Protein AF-A0A7W1TL85-F1 (afdb_monomer_lite)

Sequence (64 aa):
MPGEAKPLADFARLRQAGPAAMRAGLGDGNFGGRYRRDDAEMLAIWQVAVAETRDIIAGQWAGD

Secondary structure (DSSP, 8-state):
--SSBPPPP-HHHHHHHHHHHHHHHHSSS-SS-BS---HHHHHHHHHHHHHHHHHHHHHHSS--

Radius of gyration: 17.83 Å; chains: 1; bounding box: 37×17×48 Å

Foldseek 3Di:
DDQAWDQAAPPVVLVPLPDPVNCVRCVVPRRTGGPDDDPVVVVVVVVVVVVVVVCCCVPVVVDD

Structure (mmCIF, N/CA/C/O backbone):
data_AF-A0A7W1TL85-F1
#
_entry.id   AF-A0A7W1TL85-F1
#
loop_
_atom_site.group_PDB
_atom_site.id
_atom_site.type_symbol
_atom_site.label_atom_id
_atom_site.label_alt_id
_atom_site.label_comp_id
_atom_site.label_asym_id
_atom_site.label_entity_id
_atom_site.label_seq_id
_atom_site.pdbx_PDB_ins_code
_atom_site.Cartn_x
_atom_site.Cartn_y
_atom_site.Cartn_z
_atom_site.occupancy
_atom_site.B_iso_or_equiv
_atom_site.auth_seq_id
_atom_site.auth_comp_id
_atom_site.auth_asym_id
_atom_site.auth_atom_id
_atom_site.pdbx_PDB_model_num
ATOM 1 N N . MET A 1 1 ? -5.386 8.246 -15.982 1.00 69.50 1 MET A N 1
ATOM 2 C CA . MET A 1 1 ? -4.487 7.101 -15.707 1.00 69.50 1 MET A CA 1
ATOM 3 C C . MET A 1 1 ? -5.068 5.862 -16.369 1.00 69.50 1 MET A C 1
ATOM 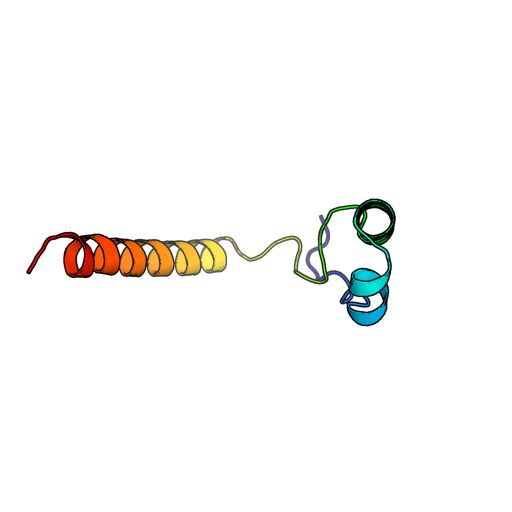5 O O . MET A 1 1 ? -6.282 5.856 -16.549 1.00 69.50 1 MET A O 1
ATOM 9 N N . PRO A 1 2 ? -4.247 4.869 -16.750 1.00 81.69 2 PRO A N 1
ATOM 10 C CA . PRO A 1 2 ? -4.729 3.625 -17.350 1.00 81.69 2 PRO A CA 1
ATOM 11 C C . PRO A 1 2 ? -5.737 2.916 -16.434 1.00 81.69 2 PRO A C 1
ATOM 13 O O . PRO A 1 2 ? -5.583 2.959 -15.214 1.00 81.69 2 PRO A O 1
ATOM 16 N N . GLY A 1 3 ? -6.760 2.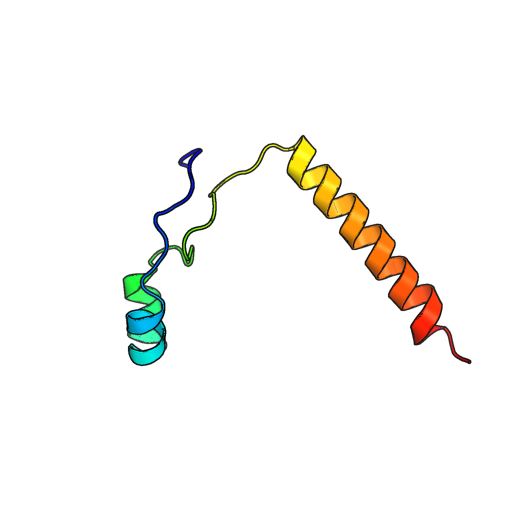280 -17.010 1.00 83.12 3 GLY A N 1
ATOM 17 C CA . GLY A 1 3 ? -7.714 1.455 -16.252 1.00 83.12 3 GLY A CA 1
ATOM 18 C C . GLY A 1 3 ? -7.159 0.076 -15.874 1.00 83.12 3 GLY A C 1
ATOM 19 O O . GLY A 1 3 ? -7.674 -0.586 -14.979 1.00 83.12 3 GLY A O 1
ATOM 20 N N . GLU A 1 4 ? -6.084 -0.348 -16.534 1.00 87.75 4 GLU A N 1
ATOM 21 C CA . GLU A 1 4 ? -5.481 -1.666 -16.367 1.00 87.75 4 GLU A CA 1
ATOM 22 C C . GLU A 1 4 ? -4.365 -1.679 -15.312 1.00 87.75 4 GLU A C 1
ATOM 24 O O . GLU A 1 4 ? -3.874 -0.642 -14.848 1.00 87.75 4 GLU A O 1
ATOM 29 N N . ALA A 1 5 ? -3.968 -2.890 -14.918 1.00 93.19 5 ALA A N 1
ATOM 30 C CA . ALA A 1 5 ? -2.788 -3.094 -14.092 1.00 93.19 5 ALA A CA 1
ATOM 31 C C . ALA A 1 5 ? -1.520 -2.773 -14.885 1.00 93.19 5 ALA A C 1
ATOM 33 O O . ALA A 1 5 ? -1.394 -3.147 -16.051 1.00 93.19 5 ALA A O 1
ATOM 34 N N . LYS A 1 6 ? -0.556 -2.117 -14.236 1.00 93.88 6 LYS A N 1
ATOM 35 C CA . LYS A 1 6 ? 0.802 -2.043 -14.778 1.00 93.88 6 LYS A CA 1
ATOM 36 C C . LYS A 1 6 ? 1.368 -3.471 -14.866 1.00 93.88 6 LYS A C 1
ATOM 38 O O . LYS A 1 6 ? 1.085 -4.271 -13.973 1.00 93.88 6 LYS A O 1
ATOM 43 N N . PRO A 1 7 ? 2.185 -3.806 -15.878 1.00 93.19 7 PRO A N 1
ATOM 44 C CA . PRO A 1 7 ? 2.928 -5.058 -15.871 1.00 93.19 7 PRO A CA 1
ATOM 45 C C . PRO A 1 7 ? 3.708 -5.231 -14.567 1.00 93.19 7 PRO A C 1
ATOM 47 O O . PRO A 1 7 ? 4.263 -4.266 -14.031 1.00 93.19 7 PRO A O 1
ATOM 50 N N . LEU A 1 8 ? 3.735 -6.463 -14.060 1.00 94.44 8 LEU A N 1
ATOM 51 C CA . LEU A 1 8 ? 4.447 -6.787 -12.833 1.00 94.44 8 LEU A CA 1
ATOM 52 C C . LEU A 1 8 ? 5.928 -6.438 -12.987 1.00 94.44 8 LEU A C 1
ATOM 54 O O . LEU A 1 8 ? 6.568 -6.824 -13.966 1.00 94.44 8 LEU A O 1
ATOM 58 N N . ALA A 1 9 ? 6.471 -5.708 -12.019 1.00 92.44 9 ALA A N 1
ATOM 59 C CA . ALA A 1 9 ? 7.883 -5.385 -12.023 1.00 92.44 9 ALA A CA 1
ATOM 60 C C . ALA A 1 9 ? 8.727 -6.649 -11.793 1.00 92.44 9 ALA A C 1
ATOM 62 O O . ALA A 1 9 ? 8.341 -7.550 -11.045 1.00 92.44 9 ALA A O 1
ATOM 63 N N . ASP A 1 10 ? 9.917 -6.697 -12.391 1.00 92.44 10 ASP A N 1
ATOM 64 C CA . ASP A 1 10 ? 10.884 -7.760 -12.121 1.00 92.44 10 ASP A CA 1
ATOM 65 C C . ASP A 1 10 ? 11.461 -7.592 -10.705 1.00 92.44 10 ASP A C 1
ATOM 67 O O . ASP A 1 10 ? 12.456 -6.899 -10.474 1.00 92.44 10 ASP A O 1
ATOM 71 N N . PHE A 1 11 ? 10.813 -8.227 -9.728 1.00 88.56 11 PHE A N 1
ATOM 72 C CA . PHE A 1 11 ? 11.228 -8.166 -8.329 1.00 88.56 11 PHE A CA 1
ATOM 73 C C . PHE A 1 11 ? 12.611 -8.769 -8.083 1.00 88.56 11 PHE A C 1
ATOM 75 O O . PHE A 1 11 ? 13.278 -8.363 -7.129 1.00 88.56 11 PHE A O 1
ATOM 82 N N . ALA A 1 12 ? 13.044 -9.739 -8.895 1.00 90.19 12 ALA A N 1
ATOM 83 C CA . ALA A 1 12 ? 14.368 -10.333 -8.747 1.00 90.19 12 ALA A CA 1
ATOM 84 C C . ALA A 1 12 ? 15.437 -9.287 -9.071 1.00 90.19 12 ALA A C 1
ATOM 86 O O . ALA A 1 12 ? 16.349 -9.065 -8.272 1.00 90.19 12 ALA A O 1
ATOM 87 N N . ARG A 1 13 ? 15.249 -8.563 -10.178 1.00 89.38 13 ARG A N 1
ATOM 88 C CA . ARG A 1 13 ? 16.110 -7.444 -10.563 1.00 89.38 13 ARG A CA 1
ATOM 89 C C . ARG A 1 13 ? 16.029 -6.279 -9.577 1.00 89.38 13 ARG A C 1
ATOM 91 O O . ARG A 1 13 ? 17.064 -5.741 -9.191 1.00 89.38 13 ARG A O 1
ATOM 98 N N . LEU A 1 14 ? 14.831 -5.890 -9.133 1.00 88.62 14 LEU A N 1
ATOM 99 C CA . LEU A 1 14 ? 14.661 -4.736 -8.238 1.00 88.62 14 LEU A CA 1
ATOM 100 C C . LEU A 1 14 ? 15.322 -4.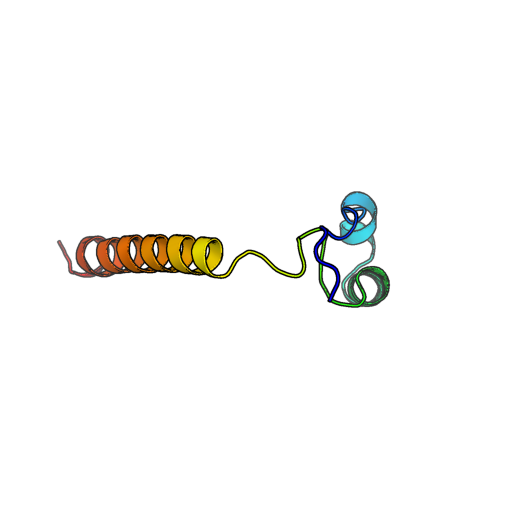931 -6.870 1.00 88.62 14 LEU A C 1
ATOM 102 O O . LEU A 1 14 ? 15.944 -3.996 -6.370 1.00 88.62 14 LEU A O 1
ATOM 106 N N . ARG A 1 15 ? 15.240 -6.132 -6.277 1.00 85.31 15 ARG A N 1
ATOM 107 C CA . ARG A 1 15 ? 15.877 -6.413 -4.975 1.00 85.31 15 ARG A CA 1
ATOM 108 C C . ARG A 1 15 ? 17.399 -6.264 -5.010 1.00 85.31 15 ARG A C 1
ATOM 110 O O . ARG A 1 15 ? 17.992 -5.935 -3.991 1.00 85.31 15 ARG A O 1
ATOM 117 N N . GLN A 1 16 ? 18.017 -6.485 -6.167 1.00 92.62 16 GLN A N 1
ATOM 118 C CA . GLN A 1 16 ? 19.469 -6.407 -6.344 1.00 92.62 16 GLN A CA 1
ATOM 119 C C . GLN A 1 16 ? 19.951 -4.994 -6.713 1.00 92.62 16 GLN A C 1
ATOM 121 O O . GLN A 1 16 ? 21.125 -4.681 -6.550 1.00 92.62 16 GLN A O 1
ATOM 126 N N . ALA A 1 17 ? 19.059 -4.128 -7.206 1.00 87.19 17 ALA A N 1
ATOM 127 C CA . ALA A 1 17 ? 19.417 -2.850 -7.822 1.00 87.19 17 ALA A CA 1
ATOM 128 C C . ALA A 1 17 ? 19.771 -1.733 -6.812 1.00 87.19 17 ALA A C 1
ATOM 130 O O . ALA A 1 17 ? 20.352 -0.713 -7.181 1.00 87.19 17 ALA A O 1
ATOM 131 N N . GLY A 1 18 ? 19.423 -1.901 -5.534 1.00 88.50 18 GLY A N 1
ATOM 132 C CA . GLY A 1 18 ? 19.554 -0.853 -4.520 1.00 88.50 18 GLY A CA 1
ATOM 133 C C . GLY A 1 18 ? 18.580 0.327 -4.728 1.00 88.50 18 GLY A C 1
ATOM 134 O O . GLY A 1 18 ? 17.922 0.438 -5.767 1.00 88.50 18 GLY A O 1
ATOM 135 N N . PRO A 1 19 ? 18.449 1.246 -3.751 1.00 89.69 19 PRO A N 1
ATOM 136 C CA . PRO A 1 19 ? 17.336 2.203 -3.721 1.00 89.69 19 PRO A CA 1
ATOM 137 C C . PRO A 1 19 ? 17.288 3.197 -4.892 1.00 89.69 19 PRO A C 1
ATOM 139 O O . PRO A 1 19 ? 16.205 3.617 -5.297 1.00 89.69 19 PRO A O 1
ATOM 142 N N . ALA A 1 20 ? 18.436 3.628 -5.423 1.00 92.00 20 ALA A N 1
ATOM 143 C CA . ALA A 1 20 ? 18.480 4.604 -6.516 1.00 92.00 20 ALA A CA 1
ATOM 144 C C . ALA A 1 20 ? 18.011 3.988 -7.844 1.00 92.00 20 ALA A C 1
ATOM 146 O O . ALA A 1 20 ? 17.103 4.515 -8.488 1.00 92.00 20 ALA A O 1
ATOM 147 N N . ALA A 1 21 ? 18.568 2.833 -8.216 1.00 90.75 21 ALA A N 1
ATOM 148 C CA . ALA A 1 21 ? 18.198 2.154 -9.452 1.00 90.75 21 ALA A CA 1
ATOM 149 C C . ALA A 1 21 ? 16.787 1.548 -9.381 1.00 90.75 21 ALA A C 1
ATOM 151 O O . ALA A 1 21 ? 16.086 1.517 -10.388 1.00 90.75 21 ALA A O 1
ATOM 152 N N . MET A 1 22 ? 16.323 1.147 -8.194 1.00 91.31 22 MET A N 1
ATOM 153 C CA . MET A 1 22 ? 14.937 0.731 -7.976 1.00 91.31 22 MET A CA 1
ATOM 154 C C . MET A 1 22 ? 13.938 1.858 -8.274 1.00 91.31 22 MET A C 1
ATOM 156 O O . MET A 1 22 ? 12.950 1.626 -8.969 1.00 91.31 22 MET A O 1
ATOM 160 N N . ARG A 1 23 ? 14.198 3.087 -7.803 1.00 91.25 23 ARG A N 1
ATOM 161 C CA . ARG A 1 23 ? 13.346 4.252 -8.107 1.00 91.25 23 ARG A CA 1
ATOM 162 C C . ARG A 1 23 ? 13.347 4.573 -9.598 1.00 91.25 23 ARG A C 1
ATOM 164 O O . ARG A 1 23 ? 12.278 4.750 -10.170 1.00 91.25 23 ARG A O 1
ATOM 171 N N . ALA A 1 24 ? 14.523 4.579 -10.228 1.00 91.38 24 ALA A N 1
ATOM 172 C CA . ALA A 1 24 ? 14.636 4.782 -11.671 1.00 91.38 24 ALA A CA 1
ATOM 173 C C . ALA A 1 24 ? 13.896 3.697 -12.477 1.00 91.38 24 ALA A C 1
ATOM 175 O O . ALA A 1 24 ? 13.236 4.012 -13.461 1.00 91.38 24 ALA A O 1
ATOM 176 N N . GLY A 1 25 ? 13.968 2.432 -12.046 1.00 88.38 25 GLY A N 1
ATOM 177 C CA . GLY A 1 25 ? 13.319 1.305 -12.719 1.00 88.38 25 GLY A CA 1
ATOM 178 C C . GLY A 1 25 ? 11.800 1.251 -12.540 1.00 88.38 25 GLY A C 1
ATOM 179 O O . GLY A 1 25 ? 11.092 0.857 -13.461 1.00 88.38 25 GLY A O 1
ATOM 180 N N . LEU A 1 26 ? 11.282 1.649 -11.375 1.00 91.12 26 LEU A N 1
ATOM 181 C CA . LEU A 1 26 ? 9.837 1.692 -11.126 1.00 91.12 26 LEU A CA 1
ATOM 182 C C . LEU A 1 26 ? 9.184 2.942 -11.722 1.00 91.12 26 LEU A C 1
ATOM 184 O O . LEU A 1 26 ? 8.039 2.866 -12.170 1.00 91.12 26 LEU A O 1
ATOM 188 N N . GLY A 1 27 ? 9.891 4.073 -11.724 1.00 91.44 27 GLY A N 1
ATOM 189 C CA . GLY A 1 27 ? 9.371 5.370 -12.143 1.00 91.44 27 GLY A CA 1
ATOM 190 C C . GLY A 1 27 ? 8.347 5.909 -11.145 1.00 91.44 27 GLY A C 1
ATOM 191 O O . GLY A 1 27 ? 8.694 6.598 -10.193 1.00 91.44 27 GLY A O 1
ATOM 192 N N . ASP A 1 28 ? 7.081 5.552 -11.342 1.00 92.56 28 ASP A N 1
ATOM 193 C CA . ASP A 1 28 ? 5.928 6.013 -10.552 1.00 92.56 28 ASP A CA 1
ATOM 194 C C . ASP A 1 28 ? 5.725 5.269 -9.219 1.00 92.56 28 ASP A C 1
ATOM 196 O O . ASP A 1 28 ? 4.761 5.525 -8.501 1.00 92.56 28 ASP A O 1
ATOM 200 N N . GLY A 1 29 ? 6.610 4.323 -8.892 1.00 92.00 29 GLY A N 1
ATOM 201 C CA . GLY A 1 29 ? 6.518 3.512 -7.677 1.00 92.00 29 GLY A CA 1
ATOM 202 C C . GLY A 1 29 ? 5.448 2.416 -7.722 1.00 92.00 29 GLY A C 1
ATOM 203 O O . GLY A 1 29 ? 5.297 1.684 -6.747 1.00 92.00 29 GLY A O 1
ATOM 204 N N . ASN A 1 30 ? 4.732 2.248 -8.838 1.00 93.31 30 ASN A N 1
ATOM 205 C CA . ASN A 1 30 ? 3.796 1.146 -9.017 1.00 93.31 30 ASN A CA 1
ATOM 206 C C . ASN A 1 30 ? 4.560 -0.128 -9.432 1.00 93.31 30 ASN A C 1
ATOM 208 O O . ASN A 1 30 ? 5.246 -0.149 -10.457 1.00 93.31 30 ASN A O 1
ATOM 212 N N . PHE A 1 31 ? 4.424 -1.195 -8.641 1.00 94.19 31 PHE A N 1
ATOM 213 C CA . PHE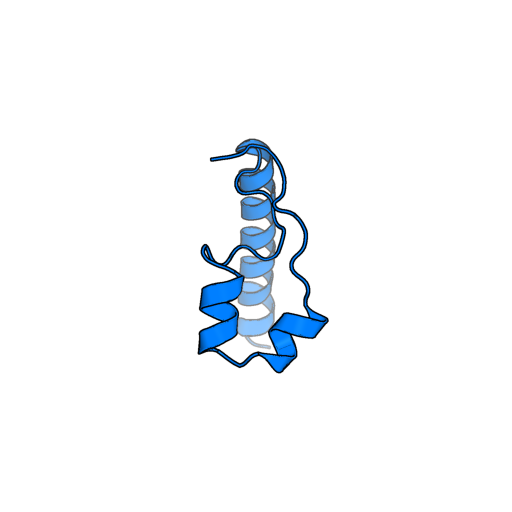 A 1 31 ? 5.091 -2.490 -8.847 1.00 94.19 31 PHE A CA 1
ATOM 214 C C . PHE A 1 31 ? 4.324 -3.470 -9.744 1.00 94.19 31 PHE A C 1
ATOM 216 O O . PHE A 1 31 ? 4.797 -4.582 -9.963 1.00 94.19 31 PHE A O 1
ATOM 223 N N . GLY A 1 32 ? 3.145 -3.095 -10.235 1.00 94.50 32 GLY A N 1
ATOM 224 C CA . GLY A 1 32 ? 2.280 -3.976 -11.029 1.00 94.50 32 GLY A CA 1
ATOM 225 C C . GLY A 1 32 ? 0.801 -3.935 -10.638 1.00 94.50 32 GLY A C 1
ATOM 226 O O . GLY A 1 32 ? 0.011 -4.773 -11.057 1.00 94.50 32 GLY A O 1
ATOM 227 N N . GLY A 1 33 ? 0.412 -2.997 -9.778 1.00 93.56 33 GLY A N 1
ATOM 228 C CA . GLY A 1 33 ? -0.972 -2.777 -9.393 1.00 93.56 33 GLY A CA 1
ATOM 229 C C . GLY A 1 33 ? -1.759 -2.012 -10.456 1.00 93.56 33 GLY A C 1
ATOM 230 O O . GLY A 1 33 ? -1.204 -1.361 -11.347 1.00 93.56 33 GLY A O 1
ATOM 231 N N . ARG A 1 34 ? -3.088 -2.048 -10.322 1.00 94.12 34 ARG A N 1
ATOM 232 C CA . ARG A 1 34 ? -3.970 -1.121 -11.041 1.00 94.12 34 ARG A CA 1
ATOM 233 C C . ARG A 1 34 ? -3.745 0.295 -10.540 1.00 94.12 34 ARG A C 1
ATOM 235 O O . ARG A 1 34 ? -3.592 0.511 -9.342 1.00 94.12 34 ARG A O 1
ATOM 242 N N . TYR A 1 35 ? -3.787 1.252 -11.458 1.00 92.56 35 TYR A N 1
ATOM 243 C CA . TYR A 1 35 ? -3.759 2.667 -11.097 1.00 92.56 35 TYR A CA 1
ATOM 244 C C . TYR A 1 35 ? -5.069 3.135 -10.471 1.00 92.56 35 TYR A C 1
ATOM 246 O O . TYR A 1 35 ? -5.080 4.124 -9.742 1.00 92.56 35 TYR A O 1
ATOM 254 N N . ARG A 1 36 ? -6.177 2.460 -10.798 1.00 93.12 36 ARG A N 1
ATOM 255 C CA . ARG A 1 36 ? -7.520 2.764 -10.308 1.00 93.12 36 ARG A CA 1
ATOM 256 C C . ARG A 1 36 ? -8.308 1.476 -10.080 1.00 93.12 36 ARG A C 1
ATOM 258 O O . ARG A 1 36 ? -8.066 0.460 -10.732 1.00 93.12 36 ARG A O 1
ATOM 265 N N . ARG A 1 37 ? -9.229 1.538 -9.131 1.00 92.62 37 ARG A N 1
ATOM 266 C CA . ARG A 1 37 ? -10.263 0.540 -8.843 1.00 92.62 37 ARG A CA 1
ATOM 267 C C . ARG A 1 37 ? -11.601 1.268 -8.871 1.00 92.62 37 ARG A C 1
ATOM 269 O O . ARG A 1 37 ? -11.607 2.497 -8.796 1.00 92.62 37 ARG A O 1
ATOM 276 N N . ASP A 1 38 ? -12.693 0.526 -8.985 1.00 94.50 38 ASP A N 1
ATOM 277 C CA . ASP A 1 38 ? -14.018 1.133 -8.907 1.00 94.50 38 ASP A CA 1
ATOM 278 C C . ASP A 1 38 ? -14.244 1.726 -7.513 1.00 94.50 38 ASP A C 1
ATOM 280 O O . ASP A 1 38 ? -13.844 1.142 -6.502 1.00 94.50 38 ASP A O 1
ATOM 284 N N . ASP A 1 39 ? -14.911 2.876 -7.446 1.00 95.75 39 ASP A N 1
ATOM 285 C CA . ASP A 1 39 ? -15.127 3.590 -6.181 1.00 95.75 39 ASP A CA 1
ATOM 286 C C . ASP A 1 39 ? -15.878 2.725 -5.156 1.00 95.75 39 ASP A C 1
ATOM 288 O O . ASP A 1 39 ? -15.569 2.755 -3.965 1.00 95.75 39 ASP A O 1
ATOM 292 N N . ALA A 1 40 ? -16.818 1.894 -5.619 1.00 98.06 40 ALA A N 1
ATOM 293 C CA . ALA A 1 40 ? -17.540 0.945 -4.774 1.00 98.06 40 ALA A CA 1
ATOM 294 C C . ALA A 1 40 ? -16.618 -0.134 -4.177 1.00 98.06 40 ALA A C 1
ATOM 296 O O . ALA A 1 40 ? -16.774 -0.503 -3.013 1.00 98.06 40 ALA A O 1
ATOM 297 N N . GLU A 1 41 ? -15.634 -0.611 -4.944 1.00 97.06 41 GLU A N 1
ATOM 298 C CA . GLU A 1 41 ? -14.639 -1.577 -4.468 1.00 97.06 41 GLU A CA 1
ATOM 299 C C . GLU A 1 41 ? -13.734 -0.934 -3.409 1.00 97.06 41 GLU A C 1
ATOM 301 O O . GLU A 1 41 ? -13.510 -1.506 -2.342 1.00 97.06 41 GLU A O 1
ATOM 306 N N . MET A 1 42 ? -13.275 0.296 -3.662 1.00 96.88 42 MET A N 1
ATOM 307 C CA . MET A 1 42 ? -12.468 1.050 -2.700 1.00 96.88 42 MET A CA 1
ATOM 308 C C . MET A 1 42 ? -13.231 1.345 -1.406 1.00 96.88 42 MET A C 1
ATOM 310 O O . MET A 1 42 ? -12.658 1.232 -0.320 1.00 96.88 42 MET A O 1
ATOM 314 N N . LEU A 1 43 ? -14.522 1.678 -1.500 1.00 98.50 43 LEU A N 1
ATOM 315 C CA . LEU A 1 43 ? -15.377 1.900 -0.336 1.00 98.50 43 LEU A CA 1
ATOM 316 C C . LEU A 1 43 ? -15.550 0.623 0.496 1.00 98.50 43 LEU A C 1
ATOM 318 O O . LEU A 1 43 ? -15.459 0.685 1.721 1.00 98.50 43 LEU A O 1
ATOM 322 N N . ALA A 1 44 ? -15.758 -0.528 -0.149 1.00 98.62 44 ALA A N 1
ATOM 323 C CA . ALA A 1 44 ? -15.884 -1.807 0.546 1.00 98.62 44 ALA A CA 1
ATOM 324 C C . ALA A 1 44 ? -14.599 -2.168 1.314 1.00 98.62 44 ALA A C 1
ATOM 326 O O . ALA A 1 44 ? -14.663 -2.521 2.491 1.00 98.62 44 ALA A O 1
ATOM 327 N N . ILE A 1 45 ? -13.428 -2.003 0.684 1.00 98.12 45 ILE A N 1
ATOM 328 C CA . ILE A 1 45 ? -12.119 -2.220 1.327 1.00 98.12 45 ILE A CA 1
ATOM 329 C C . ILE A 1 45 ? -11.959 -1.309 2.549 1.00 98.12 45 ILE A C 1
ATOM 331 O O . ILE A 1 45 ? -11.543 -1.761 3.616 1.00 98.12 45 ILE A O 1
ATOM 335 N N . TRP A 1 46 ? -12.308 -0.028 2.406 1.00 98.50 46 TRP A N 1
ATOM 336 C CA . TRP A 1 46 ? -12.223 0.942 3.494 1.00 98.50 46 TRP A CA 1
ATOM 337 C C . TRP A 1 46 ? -13.097 0.555 4.689 1.00 98.50 46 TRP A C 1
ATOM 339 O O . TRP A 1 46 ? -12.635 0.593 5.829 1.00 98.50 46 TRP A O 1
ATOM 349 N N . GLN A 1 47 ? -14.346 0.159 4.440 1.00 98.81 47 GLN A N 1
ATOM 350 C CA . GLN A 1 47 ? -15.278 -0.232 5.498 1.00 98.81 47 GLN A CA 1
ATOM 351 C C . GLN A 1 47 ? -14.754 -1.419 6.314 1.00 98.81 47 GLN A C 1
ATOM 353 O O . GLN A 1 47 ? -14.790 -1.359 7.543 1.00 98.81 47 GLN A O 1
ATOM 358 N N . VAL A 1 48 ? -14.222 -2.448 5.644 1.00 98.69 48 VAL A N 1
ATOM 359 C CA . VAL A 1 48 ? -13.624 -3.622 6.303 1.00 98.69 48 VAL A CA 1
ATOM 360 C C . VAL A 1 48 ? -12.422 -3.212 7.149 1.00 98.69 48 VAL A C 1
ATOM 362 O O . VAL A 1 48 ? -12.398 -3.487 8.345 1.00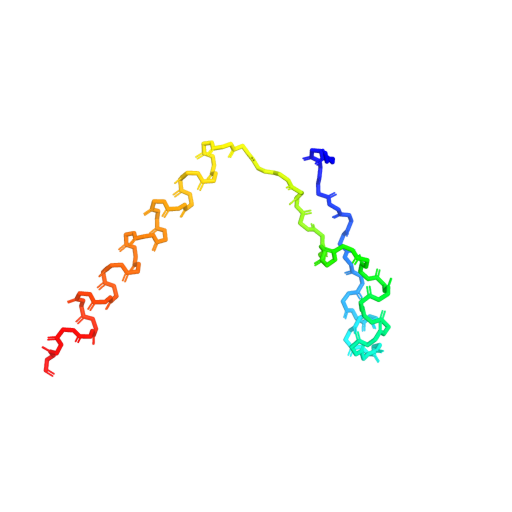 98.69 48 VAL A O 1
ATOM 365 N N . ALA A 1 49 ? -11.469 -2.478 6.567 1.00 98.38 49 ALA A N 1
ATOM 366 C CA . ALA A 1 49 ? -10.259 -2.068 7.276 1.00 98.38 49 ALA A CA 1
ATOM 367 C C . ALA A 1 49 ? -10.570 -1.221 8.521 1.00 98.38 49 ALA A C 1
ATOM 369 O O . ALA A 1 49 ? -9.945 -1.398 9.567 1.00 98.38 49 ALA A O 1
ATOM 370 N N . VAL A 1 50 ? -11.550 -0.314 8.435 1.00 98.44 50 VAL A N 1
ATOM 371 C CA . VAL A 1 50 ? -11.987 0.496 9.580 1.00 98.44 50 VAL A CA 1
ATOM 372 C C . VAL A 1 50 ? -12.628 -0.365 10.664 1.00 98.44 50 VAL A C 1
ATOM 374 O O . VAL A 1 50 ? -12.329 -0.149 11.837 1.00 98.44 50 VAL A O 1
ATOM 377 N N . ALA A 1 51 ? -13.507 -1.302 10.297 1.00 97.75 51 ALA A N 1
ATOM 378 C CA . ALA A 1 51 ? -14.153 -2.193 11.257 1.00 97.75 51 ALA A CA 1
ATOM 379 C C . ALA A 1 51 ? -13.114 -3.043 12.002 1.00 97.75 51 ALA A C 1
ATOM 381 O O . ALA A 1 51 ? -13.024 -2.957 13.223 1.00 97.75 51 ALA A O 1
ATOM 382 N N . GLU A 1 52 ? -12.245 -3.743 11.270 1.00 96.44 52 GLU A N 1
ATOM 383 C CA . GLU A 1 52 ? -11.205 -4.597 11.856 1.00 96.44 52 GLU A CA 1
ATOM 384 C C . GLU A 1 52 ? -10.227 -3.799 12.730 1.00 96.44 52 GLU A C 1
ATOM 386 O O . GLU A 1 52 ? -9.882 -4.218 13.833 1.00 96.44 52 GLU A O 1
ATOM 391 N N . THR A 1 53 ? -9.811 -2.609 12.283 1.00 96.12 53 THR A N 1
ATOM 392 C CA . THR A 1 53 ? -8.908 -1.754 13.070 1.00 96.12 53 THR A CA 1
ATOM 393 C C . THR A 1 53 ? -9.564 -1.295 14.371 1.00 96.12 53 THR A C 1
ATOM 395 O O . 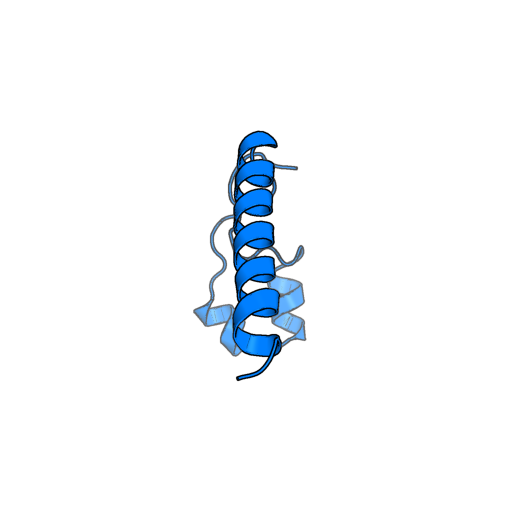THR A 1 53 ? -8.909 -1.255 15.413 1.00 96.12 53 THR A O 1
ATOM 398 N N . ARG A 1 54 ? -10.858 -0.949 14.337 1.00 95.88 54 ARG A N 1
ATOM 399 C CA . ARG A 1 54 ? -11.609 -0.573 15.542 1.00 95.88 54 ARG A CA 1
ATOM 400 C C . ARG A 1 54 ? -11.722 -1.738 16.510 1.00 95.88 54 ARG A C 1
ATOM 402 O O . ARG A 1 54 ? -11.498 -1.519 17.695 1.00 95.88 54 ARG A O 1
ATOM 409 N N . ASP A 1 55 ? -12.004 -2.937 16.017 1.00 94.69 55 ASP A N 1
ATOM 410 C CA . ASP A 1 55 ? -12.095 -4.137 16.848 1.00 94.69 55 ASP A CA 1
ATOM 411 C C . ASP A 1 55 ? -10.748 -4.461 17.509 1.00 94.69 55 ASP A C 1
ATOM 413 O O . ASP A 1 55 ? -10.705 -4.763 18.700 1.00 94.69 55 ASP A O 1
ATOM 417 N N . ILE A 1 56 ? -9.629 -4.311 16.787 1.00 94.06 56 ILE A N 1
ATOM 418 C CA . ILE A 1 56 ? -8.277 -4.478 17.349 1.00 94.06 56 ILE A CA 1
ATOM 419 C C . ILE A 1 56 ? -8.019 -3.465 18.470 1.00 94.06 56 ILE A C 1
ATOM 421 O O . ILE A 1 56 ? -7.573 -3.847 19.552 1.00 94.06 56 ILE A O 1
ATOM 425 N N . ILE A 1 57 ? -8.309 -2.183 18.232 1.00 93.31 57 ILE A N 1
ATOM 426 C CA . ILE A 1 57 ? -8.085 -1.119 19.221 1.00 93.31 57 ILE A CA 1
ATOM 427 C C . ILE A 1 57 ? -8.998 -1.307 20.441 1.00 93.31 57 ILE A C 1
ATOM 429 O O . ILE A 1 57 ? -8.546 -1.167 21.574 1.00 93.31 57 ILE A O 1
ATOM 433 N N . ALA A 1 58 ? -10.273 -1.631 20.226 1.00 91.19 58 ALA A N 1
ATOM 434 C CA . ALA A 1 58 ? -11.250 -1.811 21.295 1.00 91.19 58 ALA A CA 1
ATOM 435 C C . ALA A 1 58 ? -11.056 -3.121 22.074 1.00 91.19 58 ALA A C 1
ATOM 437 O O . ALA A 1 58 ? -11.422 -3.179 23.241 1.00 91.19 58 ALA A O 1
ATOM 438 N N . GLY A 1 59 ? -10.509 -4.162 21.444 1.00 82.06 59 GLY A N 1
ATOM 439 C CA . GLY A 1 59 ? -10.257 -5.457 22.070 1.00 82.06 59 GLY A CA 1
ATOM 440 C C . GLY A 1 59 ? -8.866 -5.548 22.694 1.00 82.06 59 GLY A C 1
ATOM 441 O O . GLY A 1 59 ? -8.729 -5.626 23.907 1.00 82.06 59 GLY A O 1
ATOM 442 N N . GLN A 1 60 ? -7.812 -5.534 21.872 1.00 66.12 60 GLN A N 1
ATOM 443 C CA . GLN A 1 60 ? -6.448 -5.846 22.322 1.00 66.12 60 GLN A CA 1
ATOM 444 C C . GLN A 1 60 ? -5.779 -4.723 23.124 1.00 66.12 60 GLN A C 1
ATOM 446 O O . GLN A 1 60 ? -4.832 -4.994 23.858 1.00 66.12 60 GLN A O 1
ATOM 451 N N . TRP A 1 61 ? -6.203 -3.465 22.958 1.00 64.75 61 TRP A N 1
ATOM 452 C CA . TRP A 1 61 ? -5.586 -2.313 23.638 1.00 64.75 61 TRP A CA 1
ATOM 453 C C . TRP A 1 61 ? -6.424 -1.760 24.795 1.00 64.75 61 TRP A C 1
ATOM 455 O O . TRP A 1 61 ? -5.930 -0.913 25.537 1.00 64.75 61 TRP A O 1
ATOM 465 N N . ALA A 1 62 ? -7.665 -2.223 24.975 1.00 62.47 62 ALA A N 1
ATOM 466 C CA . ALA A 1 62 ? -8.531 -1.760 26.060 1.00 62.47 62 ALA A CA 1
ATOM 467 C C . ALA A 1 62 ? -8.199 -2.375 27.436 1.00 62.47 62 ALA A C 1
ATOM 469 O O . ALA A 1 62 ? -8.772 -1.937 28.429 1.00 62.47 62 ALA A O 1
ATOM 470 N N . GLY A 1 63 ? -7.227 -3.293 27.499 1.00 60.25 63 GLY A N 1
ATOM 471 C CA . GLY A 1 63 ? -6.695 -3.871 28.733 1.00 60.25 63 GLY A CA 1
ATOM 472 C C . GLY A 1 63 ? -7.566 -4.994 29.295 1.00 60.25 63 GLY A C 1
ATOM 473 O O . GLY A 1 63 ? -8.664 -4.737 29.779 1.00 60.25 63 GLY A O 1
ATOM 474 N N . ASP A 1 64 ? -7.020 -6.209 29.273 1.00 52.72 64 ASP A N 1
ATOM 475 C CA . ASP A 1 64 ? -7.210 -7.177 30.360 1.00 52.72 64 ASP A CA 1
ATOM 476 C C . ASP A 1 64 ? -6.064 -6.994 31.371 1.00 52.72 64 ASP A C 1
ATOM 478 O O . ASP A 1 64 ? -4.909 -6.788 30.915 1.00 52.72 64 ASP A O 1
#

pLDDT: mean 90.0, std 9.77, range [52.72, 98.81]